Protein AF-A0A2A3E0E6-F1 (afdb_monomer_lite)

Secondary structure (DSSP, 8-state):
-HHHHHHHHHHHHHHHHHHHHHHHHHHIIIIISEEEEEETTEEEEEEPPSS--S-----SHHHHHHHHHHHHHHHHHHHHHHHHHHHHHHHHHHHHHHHHHHHHHHHHHHHHS-TTS-HHHHHHHHHHHHHHHHHHH-

pLDDT: mean 79.2, std 11.37, range [50.75, 94.81]

Organism: Apis cerana cerana (NCBI:txid94128)

Structure (mmCIF, N/CA/C/O backbone):
data_AF-A0A2A3E0E6-F1
#
_entry.id   AF-A0A2A3E0E6-F1
#
loop_
_atom_site.group_PDB
_atom_site.id
_atom_site.type_symbol
_atom_site.label_atom_id
_atom_site.label_alt_id
_atom_site.label_comp_id
_atom_site.label_asym_id
_atom_site.label_entity_id
_atom_site.label_seq_id
_atom_site.pdbx_PDB_ins_code
_atom_site.Cartn_x
_atom_site.Cartn_y
_atom_site.Cartn_z
_atom_site.occupancy
_atom_site.B_iso_or_equiv
_atom_site.auth_seq_id
_atom_site.auth_comp_id
_atom_site.auth_asym_id
_atom_site.auth_atom_id
_atom_site.pdbx_PDB_model_num
ATOM 1 N N . MET A 1 1 ? -8.056 -0.257 21.555 1.00 75.75 1 MET A N 1
ATOM 2 C CA . MET A 1 1 ? -7.412 0.673 20.590 1.00 75.75 1 MET A CA 1
ATOM 3 C C . MET A 1 1 ? -6.027 0.228 20.114 1.00 75.75 1 MET A C 1
ATOM 5 O O . MET A 1 1 ? -5.867 0.063 18.912 1.00 75.75 1 MET A O 1
ATOM 9 N N . PHE A 1 2 ? -5.044 -0.017 20.996 1.00 81.50 2 PHE A N 1
ATOM 10 C CA . PHE A 1 2 ? -3.659 -0.342 20.587 1.00 81.50 2 PHE A CA 1
ATOM 11 C C . PHE A 1 2 ? -3.542 -1.560 19.647 1.00 81.50 2 PHE A C 1
ATOM 13 O O . PHE A 1 2 ? -2.832 -1.504 18.645 1.00 81.50 2 PHE A O 1
ATOM 20 N N . LYS A 1 3 ? -4.304 -2.633 19.912 1.00 87.56 3 LYS A N 1
ATOM 21 C CA . LYS A 1 3 ? -4.355 -3.836 19.060 1.00 87.56 3 LYS A CA 1
ATOM 22 C C . LYS A 1 3 ? -4.792 -3.521 17.621 1.00 87.56 3 LYS A C 1
ATOM 24 O O . LYS A 1 3 ? -4.102 -3.910 16.685 1.00 87.56 3 LYS A O 1
ATOM 29 N N . ASN A 1 4 ? -5.876 -2.765 17.443 1.00 85.56 4 ASN A N 1
ATOM 30 C CA . ASN A 1 4 ? -6.395 -2.418 16.114 1.00 85.56 4 ASN A CA 1
ATOM 31 C C . ASN A 1 4 ? -5.461 -1.446 15.380 1.00 85.56 4 ASN A C 1
ATOM 33 O O . ASN A 1 4 ? -5.235 -1.601 14.186 1.00 85.56 4 ASN A O 1
ATOM 37 N N . ALA A 1 5 ? -4.827 -0.514 16.099 1.00 83.12 5 ALA A N 1
ATOM 38 C CA . ALA A 1 5 ? -3.810 0.368 15.524 1.00 83.12 5 ALA A CA 1
ATOM 39 C C . ALA A 1 5 ? -2.546 -0.390 15.067 1.00 83.12 5 ALA A C 1
ATOM 41 O O . ALA A 1 5 ? -1.922 -0.012 14.076 1.00 83.12 5 ALA A O 1
ATOM 42 N N . LYS A 1 6 ? -2.154 -1.460 15.775 1.00 90.38 6 LYS A N 1
ATOM 43 C CA . LYS A 1 6 ? -1.049 -2.342 15.365 1.00 90.38 6 LYS A CA 1
ATOM 44 C C . LYS A 1 6 ? -1.414 -3.135 14.108 1.00 90.38 6 LYS A C 1
ATOM 46 O O . LYS A 1 6 ? -0.613 -3.186 13.182 1.00 90.38 6 LYS A O 1
ATOM 51 N N . ILE A 1 7 ? -2.622 -3.698 14.060 1.00 91.19 7 ILE A N 1
ATOM 52 C CA . ILE A 1 7 ? -3.129 -4.439 12.895 1.00 91.19 7 ILE A CA 1
ATOM 53 C C . ILE A 1 7 ? -3.185 -3.530 11.661 1.00 91.19 7 ILE A C 1
ATOM 55 O O . ILE A 1 7 ? -2.634 -3.888 10.625 1.00 91.19 7 ILE A O 1
ATOM 59 N N . GLY A 1 8 ? -3.752 -2.325 11.788 1.00 87.44 8 GLY A N 1
ATOM 60 C CA . GLY A 1 8 ? -3.824 -1.368 10.681 1.00 87.44 8 GLY A CA 1
ATOM 61 C C . GLY A 1 8 ? -2.452 -0.973 10.130 1.00 87.44 8 GLY A C 1
ATOM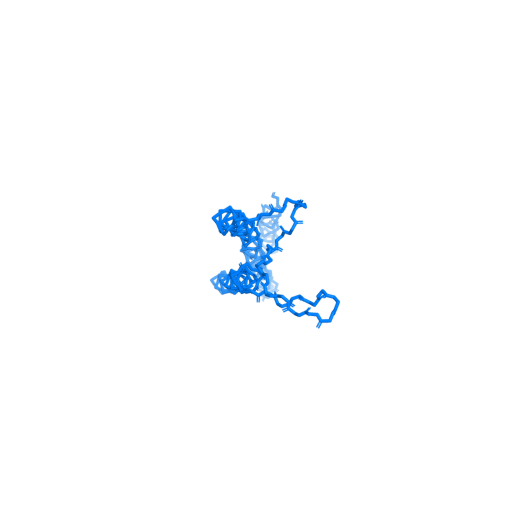 62 O O . GLY A 1 8 ? -2.273 -0.917 8.917 1.00 87.44 8 GLY A O 1
ATOM 63 N N . ARG A 1 9 ? -1.450 -0.784 11.003 1.00 90.06 9 ARG A N 1
ATOM 64 C CA . ARG A 1 9 ? -0.062 -0.522 10.582 1.00 90.06 9 ARG A CA 1
ATOM 65 C C . ARG A 1 9 ? 0.560 -1.690 9.820 1.00 90.06 9 ARG A C 1
ATOM 67 O O . ARG A 1 9 ? 1.216 -1.455 8.811 1.00 90.06 9 ARG A O 1
ATOM 74 N N . ILE A 1 10 ? 0.348 -2.925 10.278 1.00 93.56 10 ILE A N 1
ATOM 75 C CA . ILE A 1 10 ? 0.867 -4.123 9.600 1.00 93.56 10 ILE A CA 1
ATOM 76 C C . ILE A 1 10 ? 0.235 -4.254 8.211 1.00 93.56 10 ILE A C 1
ATOM 78 O O . ILE A 1 10 ? 0.960 -4.374 7.230 1.00 93.56 10 ILE A O 1
ATOM 82 N N . ILE A 1 11 ? -1.095 -4.151 8.115 1.00 92.19 11 ILE A N 1
ATOM 83 C CA . ILE A 1 11 ? -1.820 -4.249 6.839 1.00 92.19 11 ILE A CA 1
ATOM 84 C C . ILE A 1 11 ? -1.354 -3.160 5.867 1.00 92.19 11 ILE A C 1
ATOM 86 O O . ILE A 1 11 ? -1.011 -3.462 4.728 1.00 92.19 11 ILE A O 1
ATOM 90 N N . SER A 1 12 ? -1.267 -1.909 6.328 1.00 91.12 12 SER A N 1
ATOM 91 C CA . SER A 1 12 ? -0.755 -0.796 5.523 1.00 91.12 12 SER A CA 1
ATOM 92 C C . SER A 1 12 ? 0.671 -1.051 5.023 1.00 91.12 12 SER A C 1
ATOM 94 O O . SER A 1 12 ? 0.977 -0.758 3.871 1.00 91.12 12 SER A O 1
ATOM 96 N N . GLY A 1 13 ? 1.544 -1.601 5.872 1.00 91.94 13 GLY A N 1
ATOM 97 C CA . GLY A 1 13 ? 2.908 -1.964 5.488 1.00 91.94 13 GLY A CA 1
ATOM 98 C C . GLY A 1 13 ? 2.946 -3.051 4.411 1.00 91.94 13 GLY A C 1
ATOM 99 O O . GLY A 1 13 ? 3.706 -2.928 3.455 1.00 91.94 13 GLY A O 1
ATOM 100 N N . CYS A 1 14 ? 2.097 -4.077 4.528 1.00 92.69 14 CYS A N 1
ATOM 101 C CA . CYS A 1 14 ? 1.977 -5.145 3.534 1.00 92.69 14 CYS A CA 1
ATOM 102 C C . CYS A 1 14 ? 1.444 -4.642 2.184 1.00 92.69 14 CYS A C 1
ATOM 104 O O . CYS A 1 14 ? 1.957 -5.045 1.144 1.00 92.69 14 CYS A O 1
ATOM 106 N N . ILE A 1 15 ? 0.442 -3.754 2.185 1.00 90.19 15 ILE A N 1
ATOM 107 C CA . ILE A 1 15 ? -0.088 -3.141 0.955 1.00 90.19 15 ILE A CA 1
ATOM 108 C C . ILE A 1 15 ? 1.011 -2.325 0.274 1.00 90.19 15 ILE A C 1
ATOM 110 O O . ILE A 1 15 ? 1.272 -2.510 -0.914 1.00 90.19 15 ILE A O 1
ATOM 114 N N . ALA A 1 16 ? 1.697 -1.470 1.036 1.00 91.94 16 ALA A N 1
ATOM 115 C CA . ALA A 1 16 ? 2.768 -0.635 0.511 1.00 91.94 16 ALA A CA 1
ATOM 116 C C . ALA A 1 16 ? 3.904 -1.470 -0.098 1.00 91.94 16 ALA A C 1
ATOM 118 O O . ALA A 1 16 ? 4.324 -1.203 -1.223 1.00 91.94 16 ALA A O 1
ATOM 119 N N . SER A 1 17 ? 4.376 -2.507 0.604 1.00 92.56 17 SER A N 1
ATOM 120 C CA . SER A 1 17 ? 5.469 -3.349 0.110 1.00 92.56 17 SER A CA 1
ATOM 121 C C . SER A 1 17 ? 5.072 -4.134 -1.139 1.00 92.56 17 SER A C 1
ATOM 123 O O . SER A 1 17 ? 5.809 -4.119 -2.123 1.00 92.56 17 SER A O 1
ATOM 125 N N . PHE A 1 18 ? 3.897 -4.766 -1.143 1.00 91.69 18 PHE A N 1
ATOM 126 C CA . PHE A 1 18 ? 3.432 -5.560 -2.277 1.00 91.69 18 PHE A CA 1
ATOM 127 C C . PHE A 1 18 ? 3.218 -4.705 -3.531 1.00 91.69 18 PHE A C 1
ATOM 129 O O . PHE A 1 18 ? 3.672 -5.072 -4.617 1.00 91.69 18 PHE A O 1
ATOM 136 N N . MET A 1 19 ? 2.573 -3.544 -3.389 1.00 90.56 19 MET A N 1
ATOM 137 C CA . MET A 1 19 ? 2.320 -2.640 -4.514 1.00 90.56 19 MET A CA 1
ATOM 138 C C . MET A 1 19 ? 3.612 -2.022 -5.055 1.00 90.56 19 MET A C 1
ATOM 140 O O . MET A 1 19 ? 3.795 -1.961 -6.273 1.00 90.56 19 MET A O 1
ATOM 144 N N . GLN A 1 20 ? 4.537 -1.625 -4.175 1.00 86.62 20 GLN A N 1
ATOM 145 C CA . GLN A 1 20 ? 5.824 -1.076 -4.596 1.00 86.62 20 GLN A CA 1
ATOM 146 C C . GLN A 1 20 ? 6.662 -2.127 -5.331 1.00 86.62 20 GLN A C 1
ATOM 148 O O . GLN A 1 20 ? 7.152 -1.857 -6.425 1.00 86.62 20 GLN A O 1
ATOM 153 N N . VAL A 1 21 ? 6.780 -3.342 -4.783 1.00 91.25 21 VAL A N 1
ATOM 154 C CA . VAL A 1 21 ? 7.507 -4.449 -5.428 1.00 91.25 21 VAL A CA 1
ATOM 155 C C . VAL A 1 21 ? 6.893 -4.783 -6.785 1.00 91.25 21 VAL A C 1
ATOM 157 O O . VAL A 1 21 ? 7.621 -4.891 -7.766 1.00 91.25 21 VAL A O 1
ATOM 160 N N . SER A 1 22 ? 5.564 -4.867 -6.873 1.00 88.62 22 SER A N 1
ATOM 161 C CA . SER A 1 22 ? 4.872 -5.146 -8.137 1.00 88.62 22 SER A CA 1
ATOM 162 C C . SER A 1 22 ? 5.166 -4.083 -9.200 1.00 88.62 22 SER A C 1
ATOM 164 O O . SER A 1 22 ? 5.449 -4.421 -10.348 1.00 88.62 22 SER A O 1
ATOM 166 N N . THR A 1 23 ? 5.172 -2.804 -8.813 1.00 86.81 23 THR A N 1
ATOM 167 C CA . THR A 1 23 ? 5.486 -1.679 -9.710 1.00 86.81 23 THR A CA 1
ATOM 168 C C . THR A 1 23 ? 6.926 -1.748 -10.215 1.00 86.81 23 THR A C 1
ATOM 170 O O . THR A 1 23 ? 7.173 -1.591 -11.410 1.00 86.81 23 THR A O 1
ATOM 173 N N . LEU A 1 24 ? 7.877 -2.028 -9.317 1.00 87.06 24 LEU A N 1
ATOM 174 C CA . LEU A 1 24 ? 9.290 -2.180 -9.665 1.00 87.06 24 LEU A CA 1
ATOM 175 C C . LEU A 1 24 ? 9.508 -3.367 -10.608 1.00 87.06 24 LEU A C 1
ATOM 177 O O . LEU A 1 24 ? 10.151 -3.214 -11.644 1.00 87.06 24 LEU A O 1
ATOM 181 N N . CYS A 1 25 ? 8.941 -4.533 -10.287 1.00 88.56 25 CYS A N 1
ATOM 182 C CA . CYS A 1 25 ? 9.030 -5.723 -11.128 1.00 88.56 25 CYS A CA 1
ATOM 183 C C . CYS A 1 25 ? 8.436 -5.477 -12.519 1.00 88.56 25 CYS A C 1
ATOM 185 O O . CYS A 1 25 ? 9.069 -5.825 -13.512 1.00 88.56 25 CYS A O 1
ATOM 187 N N . PHE A 1 26 ? 7.263 -4.843 -12.601 1.00 84.31 26 PHE A N 1
ATOM 188 C CA . PHE A 1 26 ? 6.637 -4.501 -13.877 1.00 84.31 26 PHE A CA 1
ATOM 189 C C . PHE A 1 26 ? 7.522 -3.561 -14.707 1.00 84.31 26 PHE A C 1
ATOM 191 O O . PHE A 1 26 ? 7.782 -3.836 -15.877 1.00 84.31 26 PHE A O 1
ATOM 198 N N . GLY A 1 27 ? 8.054 -2.499 -14.092 1.00 81.69 27 GLY A N 1
ATOM 199 C CA . GLY A 1 27 ? 8.959 -1.562 -14.761 1.00 81.69 27 GLY A CA 1
ATOM 200 C C . GLY A 1 27 ? 10.241 -2.221 -15.279 1.00 81.69 27 GLY A C 1
ATOM 201 O O . GLY A 1 27 ? 10.664 -1.942 -16.398 1.00 81.69 27 GLY A O 1
ATOM 202 N N . ILE A 1 28 ? 10.833 -3.141 -14.509 1.00 83.25 28 ILE A N 1
ATOM 203 C CA . ILE A 1 28 ? 12.032 -3.884 -14.927 1.00 83.25 28 ILE A CA 1
ATOM 204 C C . ILE A 1 28 ? 11.713 -4.813 -16.100 1.00 83.25 28 ILE A C 1
ATOM 206 O O . ILE A 1 28 ? 12.399 -4.767 -17.119 1.00 83.25 28 ILE A O 1
ATOM 210 N N . VAL A 1 29 ? 10.674 -5.644 -15.972 1.00 81.94 29 VAL A N 1
ATOM 211 C CA . VAL A 1 29 ? 10.342 -6.670 -16.971 1.00 81.94 29 VAL A CA 1
ATOM 212 C C . VAL A 1 29 ? 9.957 -6.053 -18.307 1.00 81.94 29 VAL A C 1
ATOM 214 O O . VAL A 1 29 ? 10.400 -6.541 -19.340 1.00 81.94 29 VAL A O 1
ATOM 217 N N . PHE A 1 30 ? 9.149 -4.996 -18.293 1.00 74.44 30 PHE A N 1
ATOM 218 C CA . PHE A 1 30 ? 8.640 -4.416 -19.531 1.00 74.44 30 PHE A CA 1
ATOM 219 C C . PHE A 1 30 ? 9.477 -3.267 -20.073 1.00 74.44 30 PHE A C 1
ATOM 221 O O . PHE A 1 30 ? 9.326 -2.957 -21.244 1.00 74.44 30 PHE A O 1
ATOM 228 N N . GLY A 1 31 ? 10.304 -2.623 -19.249 1.00 72.38 31 GLY A N 1
ATOM 229 C CA . GLY A 1 31 ? 11.056 -1.437 -19.652 1.00 72.38 31 GLY A CA 1
ATOM 230 C C . GLY A 1 31 ? 12.559 -1.640 -19.771 1.00 72.38 31 GLY A C 1
ATOM 231 O O . GLY A 1 31 ? 13.190 -1.045 -20.635 1.00 72.38 31 GLY A O 1
ATOM 232 N N . VAL A 1 32 ? 13.151 -2.471 -18.911 1.00 73.19 32 VAL A N 1
ATOM 233 C CA . VAL A 1 32 ? 14.610 -2.677 -18.882 1.00 73.19 32 VAL A CA 1
ATOM 234 C C . VAL A 1 32 ? 15.004 -3.933 -19.653 1.00 73.19 32 VAL A C 1
ATOM 236 O O . VAL A 1 32 ? 16.022 -3.944 -20.345 1.00 73.19 32 VAL A O 1
ATOM 239 N N . LEU A 1 33 ? 14.221 -5.008 -19.540 1.00 75.81 33 LEU A N 1
ATOM 240 C CA . LEU A 1 33 ? 14.507 -6.245 -20.257 1.00 75.81 33 LEU A CA 1
ATOM 241 C C . LEU A 1 33 ? 14.113 -6.120 -21.731 1.00 75.81 33 LEU A C 1
ATOM 243 O O . LEU A 1 33 ? 12.994 -5.738 -22.071 1.00 75.81 33 LEU A O 1
ATOM 247 N N . LYS A 1 34 ? 15.035 -6.504 -22.618 1.00 68.50 34 LYS A N 1
ATOM 248 C CA . LYS A 1 34 ? 14.744 -6.635 -24.046 1.00 68.50 34 LYS A CA 1
ATOM 249 C C . LYS A 1 34 ? 13.740 -7.758 -24.267 1.00 68.50 34 LYS A C 1
ATOM 251 O O . LYS A 1 34 ? 13.931 -8.877 -23.784 1.00 68.50 34 LYS A O 1
ATOM 256 N N . GLN A 1 35 ? 12.706 -7.481 -25.049 1.00 69.62 35 GLN A N 1
ATOM 257 C CA . GLN A 1 35 ? 11.714 -8.473 -25.425 1.00 69.62 35 GLN A CA 1
ATOM 258 C C . GLN A 1 35 ? 12.038 -9.027 -26.812 1.00 69.62 35 GLN A C 1
ATOM 260 O O . GLN A 1 35 ? 12.293 -8.285 -27.763 1.00 69.62 35 GLN A O 1
ATOM 265 N N . LYS A 1 36 ? 12.031 -10.358 -26.931 1.00 68.75 36 LYS A N 1
ATOM 266 C CA . LYS A 1 36 ? 12.165 -11.044 -28.219 1.00 68.75 36 LYS A CA 1
ATOM 267 C C . LYS A 1 36 ? 10.826 -11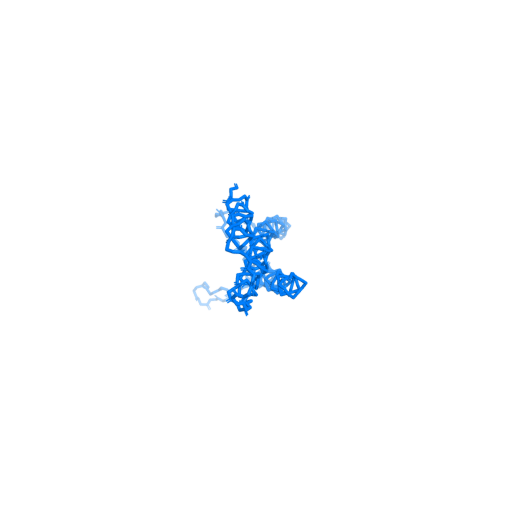.009 -28.932 1.00 68.75 36 LYS A C 1
ATOM 269 O O . LYS A 1 36 ? 9.874 -11.642 -28.477 1.00 68.75 36 LYS A O 1
ATOM 274 N N . ILE A 1 37 ? 10.764 -10.306 -30.054 1.00 72.12 37 ILE A N 1
ATOM 275 C CA . ILE A 1 37 ? 9.587 -10.284 -30.917 1.00 72.12 37 ILE A CA 1
ATOM 276 C C . ILE A 1 37 ? 9.924 -11.048 -32.195 1.00 72.12 37 ILE A C 1
ATOM 278 O O . ILE A 1 37 ? 10.987 -10.865 -32.788 1.00 72.12 37 ILE A O 1
ATOM 282 N N . LYS A 1 38 ? 9.029 -11.954 -32.598 1.00 72.38 38 LYS A N 1
ATOM 283 C CA . LYS A 1 38 ? 9.126 -12.649 -33.884 1.00 72.38 38 LYS A CA 1
ATOM 284 C C . LYS A 1 38 ? 8.454 -11.803 -34.955 1.00 72.38 38 LYS A C 1
ATOM 286 O O . LYS A 1 38 ? 7.253 -11.559 -34.872 1.00 72.38 38 LYS A O 1
ATOM 291 N N . ILE A 1 39 ? 9.220 -11.387 -35.957 1.00 72.44 39 ILE A N 1
ATOM 292 C CA . ILE A 1 39 ? 8.713 -10.718 -37.155 1.00 72.44 39 ILE A CA 1
ATOM 293 C C . ILE A 1 39 ? 8.979 -11.676 -38.319 1.00 72.44 39 ILE A C 1
ATOM 295 O O . ILE A 1 39 ? 10.110 -11.842 -38.767 1.00 72.44 39 ILE A O 1
ATOM 299 N N . GLY A 1 40 ? 7.937 -12.380 -38.769 1.00 78.25 40 GLY A N 1
ATOM 300 C CA . GLY A 1 40 ? 8.083 -13.433 -39.778 1.00 78.25 40 GLY A CA 1
ATOM 301 C C . GLY A 1 40 ? 8.905 -14.623 -39.263 1.00 78.25 40 GLY A C 1
ATOM 302 O O . GLY A 1 40 ? 8.552 -15.219 -38.245 1.00 78.25 40 GLY A O 1
ATOM 303 N N . ASN A 1 41 ? 9.986 -14.975 -39.972 1.00 75.00 41 ASN A N 1
ATOM 304 C CA . ASN A 1 41 ? 10.870 -16.099 -39.625 1.00 75.00 41 ASN A CA 1
ATOM 305 C C . ASN A 1 41 ? 12.103 -15.683 -38.797 1.00 75.00 41 ASN A C 1
ATOM 307 O O . ASN A 1 41 ? 12.897 -16.540 -38.412 1.00 75.00 41 ASN A O 1
ATOM 311 N N . GLU A 1 42 ? 12.259 -14.389 -38.505 1.00 65.31 42 GLU A N 1
ATOM 312 C CA . GLU A 1 42 ? 13.382 -13.854 -37.734 1.00 65.31 42 GLU A CA 1
ATOM 313 C C . GLU A 1 42 ? 12.934 -13.377 -36.346 1.00 65.31 42 GLU A C 1
ATOM 315 O O . GLU A 1 42 ? 11.821 -12.879 -36.145 1.00 65.31 42 GLU A O 1
ATOM 320 N N . SER A 1 43 ? 13.809 -13.559 -35.356 1.00 72.12 43 SER A N 1
ATOM 321 C CA . SER A 1 43 ? 13.615 -13.050 -33.998 1.00 72.12 43 SER A CA 1
ATOM 322 C C . SER A 1 43 ? 14.491 -11.824 -33.774 1.00 72.12 43 SER A C 1
ATOM 324 O O . SER A 1 43 ? 15.714 -11.938 -33.844 1.00 72.12 43 SER A O 1
ATOM 326 N N . MET A 1 44 ? 13.877 -10.690 -33.441 1.00 68.88 44 MET A N 1
ATOM 327 C CA . MET A 1 44 ? 14.572 -9.448 -33.105 1.00 68.88 44 MET A CA 1
ATOM 328 C C . MET A 1 44 ? 14.384 -9.134 -31.617 1.00 68.88 44 MET A C 1
ATOM 330 O O . MET A 1 44 ? 13.288 -9.279 -31.071 1.00 68.88 44 MET A O 1
ATOM 334 N N . GLU A 1 45 ? 15.457 -8.720 -30.945 1.00 67.81 45 GLU A N 1
ATOM 335 C CA . GLU A 1 45 ? 15.393 -8.202 -29.576 1.00 67.81 45 GLU A CA 1
ATOM 336 C C . GLU A 1 45 ? 15.163 -6.693 -29.614 1.00 67.81 45 GLU A C 1
ATOM 338 O O . GLU A 1 45 ? 16.032 -5.949 -30.073 1.00 67.81 45 GLU A O 1
ATOM 343 N N . ILE A 1 46 ? 14.015 -6.238 -29.112 1.00 67.81 46 ILE A N 1
ATOM 344 C CA . ILE A 1 46 ? 13.699 -4.811 -29.017 1.00 67.81 46 ILE A CA 1
ATOM 345 C C . ILE A 1 46 ? 13.466 -4.399 -27.566 1.00 67.81 46 ILE A C 1
ATOM 347 O O . ILE A 1 46 ? 13.031 -5.203 -26.739 1.00 67.81 46 ILE A O 1
ATOM 351 N N . HIS A 1 47 ? 13.740 -3.134 -27.254 1.00 66.00 47 HIS A N 1
ATOM 352 C CA . HIS A 1 47 ? 13.245 -2.549 -26.015 1.00 66.00 47 HIS A CA 1
ATOM 353 C C . HIS A 1 47 ? 11.781 -2.162 -26.209 1.00 66.00 47 HIS A C 1
ATOM 355 O O . HIS A 1 47 ? 11.439 -1.440 -27.146 1.00 66.00 47 HIS A O 1
ATOM 361 N N . VAL A 1 48 ? 10.918 -2.662 -25.331 1.00 66.00 48 VAL A N 1
ATOM 362 C CA . VAL A 1 48 ? 9.496 -2.318 -25.312 1.00 66.00 48 VAL A CA 1
ATOM 363 C C . VAL A 1 48 ? 9.287 -1.275 -24.217 1.00 66.00 48 VAL A C 1
ATOM 365 O O . VAL A 1 48 ? 10.033 -1.221 -23.248 1.00 66.00 48 VAL A O 1
ATOM 368 N N . LEU A 1 49 ? 8.327 -0.373 -24.404 1.00 68.31 49 LEU A N 1
ATOM 369 C CA . LEU A 1 49 ? 7.920 0.559 -23.354 1.00 68.31 49 LEU A CA 1
ATOM 370 C C . LEU A 1 49 ? 6.819 -0.098 -22.508 1.00 68.31 49 LEU A C 1
ATOM 372 O O . LEU A 1 49 ? 5.880 -0.643 -23.094 1.00 68.31 49 LEU A O 1
ATOM 376 N N . PRO A 1 50 ? 6.866 -0.001 -21.164 1.00 68.56 50 PRO A N 1
ATOM 377 C CA . PRO A 1 50 ? 5.834 -0.550 -20.282 1.00 68.56 50 PRO A CA 1
ATOM 378 C C . PRO A 1 50 ? 4.420 -0.077 -20.621 1.00 68.56 50 PRO A C 1
ATOM 380 O O . PRO A 1 50 ? 3.465 -0.843 -20.509 1.00 68.56 50 PRO A O 1
ATOM 383 N N . PHE A 1 51 ? 4.292 1.172 -21.074 1.00 70.56 51 PHE A N 1
ATOM 384 C CA . PHE A 1 51 ? 3.042 1.733 -21.570 1.00 70.56 51 PHE A CA 1
ATOM 385 C C . PHE A 1 51 ? 3.261 2.304 -22.976 1.00 70.56 51 PHE A C 1
ATOM 387 O O . PHE A 1 51 ? 3.773 3.418 -23.111 1.00 70.56 51 PHE A O 1
ATOM 394 N N . PRO A 1 52 ? 2.899 1.583 -24.049 1.00 64.88 52 PRO A N 1
ATOM 395 C CA . PRO A 1 52 ? 3.026 2.095 -25.409 1.00 64.88 52 PRO A CA 1
ATOM 396 C C . PRO A 1 52 ? 1.920 3.131 -25.663 1.00 64.88 52 PRO A C 1
ATOM 398 O O . PRO A 1 52 ? 0.853 2.814 -26.178 1.00 64.88 52 PRO A O 1
ATOM 401 N N . THR A 1 53 ? 2.137 4.377 -25.241 1.00 57.94 53 THR A N 1
ATOM 402 C CA . THR A 1 53 ? 1.140 5.454 -25.353 1.00 57.94 53 THR A CA 1
ATOM 403 C C . THR A 1 53 ? 1.063 6.054 -26.752 1.00 57.94 53 THR A C 1
ATOM 405 O O . THR A 1 53 ? 0.017 6.575 -27.127 1.00 57.94 53 THR A O 1
ATOM 408 N N . TYR A 1 54 ? 2.126 5.941 -27.553 1.00 54.44 54 TYR A N 1
ATOM 409 C CA . TYR A 1 54 ? 2.157 6.472 -28.910 1.00 54.44 54 TYR A CA 1
ATOM 410 C C . TYR A 1 54 ? 2.967 5.567 -29.843 1.00 54.44 54 TYR A C 1
ATOM 412 O O . TYR A 1 54 ? 3.998 5.028 -29.449 1.00 54.44 54 TYR A O 1
ATOM 420 N N . LYS A 1 55 ? 2.535 5.453 -31.108 1.00 53.59 55 LYS A N 1
ATOM 421 C CA . LYS A 1 55 ? 3.318 4.881 -32.223 1.00 53.59 55 LYS A CA 1
ATOM 422 C C . LYS A 1 55 ? 4.479 5.811 -32.613 1.00 53.59 55 LYS A C 1
ATOM 424 O O . LYS A 1 55 ? 4.683 6.077 -33.792 1.00 53.59 55 LYS A O 1
ATOM 429 N N . ILE A 1 56 ? 5.167 6.393 -31.637 1.00 52.25 56 ILE A N 1
ATOM 430 C CA . ILE A 1 56 ? 6.382 7.156 -31.893 1.00 52.25 56 ILE A CA 1
ATOM 431 C C . ILE A 1 56 ? 7.471 6.097 -32.048 1.00 52.25 56 ILE A C 1
ATOM 433 O O . ILE A 1 56 ? 7.709 5.354 -31.091 1.00 52.25 56 ILE A O 1
ATOM 437 N N . PRO A 1 57 ? 8.076 5.955 -33.237 1.00 53.25 57 PRO A N 1
ATOM 438 C CA . PRO A 1 57 ? 9.251 5.122 -33.382 1.00 53.25 57 PRO A CA 1
ATOM 439 C C . PRO A 1 57 ? 10.353 5.820 -32.593 1.00 53.25 57 PRO A C 1
ATOM 441 O O . PRO A 1 57 ? 10.905 6.835 -33.008 1.00 53.25 57 PRO A O 1
ATOM 444 N N . VAL A 1 58 ? 10.582 5.348 -31.370 1.00 55.47 58 VAL A N 1
ATOM 445 C CA . VAL A 1 58 ? 11.698 5.814 -30.558 1.00 55.47 58 VAL A CA 1
ATOM 446 C C . VAL A 1 58 ? 12.936 5.122 -31.114 1.00 55.47 58 VAL A C 1
ATOM 448 O O . VAL A 1 58 ? 13.381 4.099 -30.602 1.00 55.47 58 VAL A O 1
ATOM 451 N N . ASP A 1 59 ? 13.421 5.641 -32.240 1.00 54.50 59 ASP A N 1
ATOM 452 C CA . ASP A 1 59 ? 14.474 5.030 -33.056 1.00 54.50 59 ASP A CA 1
ATOM 453 C C . ASP A 1 59 ? 15.872 5.164 -32.416 1.00 54.50 59 ASP A C 1
ATOM 455 O O . ASP A 1 59 ? 16.854 4.636 -32.940 1.00 54.50 59 ASP A O 1
ATOM 459 N N . THR A 1 60 ? 15.992 5.823 -31.250 1.00 59.19 60 THR A N 1
ATOM 460 C CA . THR A 1 60 ? 17.265 6.010 -30.537 1.00 59.19 60 THR A CA 1
ATOM 461 C C . THR A 1 60 ? 17.238 5.532 -29.076 1.00 59.19 60 THR A C 1
ATOM 463 O O . THR A 1 60 ? 16.284 5.747 -28.328 1.00 59.19 60 THR A O 1
ATOM 466 N N . ASN A 1 61 ? 18.344 4.917 -28.626 1.00 65.06 61 ASN A N 1
ATOM 467 C CA . ASN A 1 61 ? 18.507 4.418 -27.247 1.00 65.06 61 ASN A CA 1
ATOM 468 C C . ASN A 1 61 ? 18.338 5.519 -26.174 1.00 65.06 61 ASN A C 1
ATOM 470 O O . ASN A 1 61 ? 17.917 5.231 -25.050 1.00 65.06 61 ASN A O 1
ATOM 474 N N . LEU A 1 62 ? 18.669 6.777 -26.502 1.00 70.94 62 LEU A N 1
ATOM 475 C CA . LEU A 1 62 ? 18.611 7.902 -25.564 1.00 70.94 62 LEU A CA 1
ATOM 476 C C . LEU A 1 62 ? 17.169 8.356 -25.305 1.00 70.94 62 LEU A C 1
ATOM 478 O O . LEU A 1 62 ? 16.763 8.467 -24.150 1.00 70.94 62 LEU A O 1
ATOM 482 N N . GLU A 1 63 ? 16.384 8.568 -26.362 1.00 75.44 63 GLU A N 1
ATOM 483 C CA . GLU A 1 63 ? 14.975 8.961 -26.246 1.00 75.44 63 GLU A CA 1
ATOM 484 C C . GLU A 1 63 ? 14.156 7.876 -25.539 1.00 75.44 63 GLU A C 1
ATOM 486 O O . GLU A 1 63 ? 13.330 8.183 -24.679 1.00 75.44 63 GLU A O 1
ATOM 491 N N . HIS A 1 64 ? 14.457 6.601 -25.813 1.00 75.69 64 HIS A N 1
ATOM 492 C CA . HIS A 1 64 ? 13.813 5.470 -25.145 1.00 75.69 64 HIS A CA 1
ATOM 493 C C . HIS A 1 64 ? 14.058 5.503 -23.635 1.00 75.69 64 HIS A C 1
ATOM 495 O O . HIS A 1 64 ? 13.120 5.373 -22.849 1.00 75.69 64 HIS A O 1
ATOM 501 N N . SER A 1 65 ? 15.304 5.753 -23.227 1.00 78.25 65 SER A N 1
ATOM 502 C CA . SER A 1 65 ? 15.686 5.826 -21.814 1.00 78.25 65 SER A CA 1
ATOM 503 C C . SER A 1 65 ? 14.991 6.980 -21.080 1.00 78.25 65 SER A C 1
ATOM 505 O O . SER A 1 65 ? 14.559 6.813 -19.940 1.00 78.25 65 SER A O 1
ATOM 507 N N . ILE A 1 66 ? 14.834 8.139 -21.732 1.00 83.94 66 ILE A N 1
ATOM 508 C CA . ILE A 1 66 ? 14.148 9.306 -21.153 1.00 83.94 66 ILE A CA 1
ATOM 509 C C . ILE A 1 66 ? 12.654 9.020 -20.966 1.00 83.94 66 ILE A C 1
ATOM 511 O O . ILE A 1 66 ? 12.116 9.234 -19.876 1.00 83.94 66 ILE A O 1
ATOM 515 N N . VAL A 1 67 ? 11.983 8.509 -22.004 1.00 83.44 67 VAL A N 1
ATOM 516 C CA . VAL A 1 67 ? 10.548 8.187 -21.940 1.00 83.44 67 VAL A CA 1
ATOM 517 C C . VAL A 1 67 ? 10.295 7.093 -20.906 1.00 83.44 67 VAL A C 1
ATOM 519 O O . VAL A 1 67 ? 9.370 7.215 -20.102 1.00 83.44 67 VAL A O 1
ATOM 522 N N . LEU A 1 68 ? 11.142 6.063 -20.865 1.00 81.75 68 LEU A N 1
ATOM 523 C CA . LEU A 1 68 ? 11.067 5.007 -19.864 1.00 81.75 68 LEU A CA 1
ATOM 524 C C . LEU A 1 68 ? 11.214 5.563 -18.441 1.00 81.75 68 LEU A C 1
ATOM 526 O O . LEU A 1 68 ? 10.421 5.219 -17.564 1.00 81.75 68 LEU A O 1
ATOM 530 N N . GLY A 1 69 ? 12.179 6.458 -18.213 1.00 84.19 69 GLY A N 1
ATOM 531 C CA . GLY A 1 69 ? 12.357 7.129 -16.926 1.00 84.19 69 GLY A CA 1
ATOM 532 C C . GLY A 1 69 ? 11.117 7.920 -16.504 1.00 84.19 69 GLY A C 1
ATOM 533 O O . GLY A 1 69 ? 10.686 7.832 -15.353 1.00 84.19 69 GLY A O 1
ATOM 534 N N . PHE A 1 70 ? 10.485 8.631 -17.441 1.00 88.19 70 PHE A N 1
ATOM 535 C CA . PHE A 1 70 ? 9.254 9.375 -17.173 1.00 88.19 70 PHE A CA 1
ATOM 536 C C . PHE A 1 70 ? 8.061 8.453 -16.871 1.00 88.19 70 PHE A C 1
ATOM 538 O O . PHE A 1 70 ? 7.291 8.718 -15.944 1.00 88.19 70 PHE A O 1
ATOM 545 N N . GLN A 1 71 ? 7.918 7.342 -17.602 1.00 86.38 71 GLN A N 1
ATOM 546 C CA . GLN A 1 71 ? 6.888 6.332 -17.331 1.00 86.38 71 GLN A CA 1
ATOM 547 C C . GLN A 1 71 ? 7.082 5.681 -15.964 1.00 86.38 71 GLN A C 1
ATOM 549 O O . GLN A 1 71 ? 6.114 5.498 -15.228 1.00 86.38 71 GLN A O 1
ATOM 554 N N . PHE A 1 72 ? 8.326 5.385 -15.594 1.00 85.94 72 PHE A N 1
ATOM 555 C CA . PHE A 1 72 ? 8.652 4.825 -14.290 1.00 85.94 72 PHE A CA 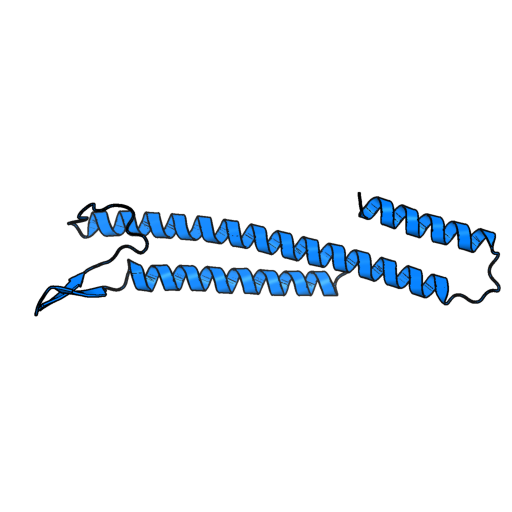1
ATOM 556 C C . PHE A 1 72 ? 8.351 5.811 -13.156 1.00 85.94 72 PHE A C 1
ATOM 558 O O . PHE A 1 72 ? 7.716 5.439 -12.170 1.00 85.94 72 PHE A O 1
ATOM 565 N N . LEU A 1 73 ? 8.730 7.083 -13.314 1.00 89.62 73 LEU A N 1
ATOM 566 C CA . LEU A 1 73 ? 8.406 8.137 -12.351 1.00 89.62 73 LEU A CA 1
ATOM 567 C C . LEU A 1 73 ? 6.889 8.297 -12.186 1.00 89.62 73 LEU A C 1
ATOM 569 O O . LEU A 1 73 ? 6.388 8.322 -11.063 1.00 89.62 73 LEU A O 1
ATOM 573 N N . THR A 1 74 ? 6.157 8.350 -13.299 1.00 89.38 74 THR A N 1
ATOM 574 C CA . THR A 1 74 ? 4.690 8.450 -13.300 1.00 89.38 74 THR A CA 1
ATOM 575 C C . THR A 1 74 ? 4.055 7.240 -12.618 1.00 89.38 74 THR A C 1
ATOM 577 O O . THR A 1 74 ? 3.166 7.402 -11.783 1.00 89.38 74 THR A O 1
ATOM 580 N N . GLY A 1 75 ? 4.548 6.036 -12.918 1.00 87.19 75 GLY A N 1
ATOM 581 C CA . GLY A 1 75 ? 4.112 4.797 -12.283 1.00 87.19 75 GLY A CA 1
ATOM 582 C C . GLY A 1 75 ? 4.326 4.818 -10.771 1.00 87.19 75 GLY A C 1
ATOM 583 O O . GLY A 1 75 ? 3.393 4.527 -10.031 1.00 87.19 75 GLY A O 1
ATOM 584 N N . CYS A 1 76 ? 5.504 5.245 -10.305 1.00 87.44 76 CYS A N 1
ATOM 585 C CA . CYS A 1 76 ? 5.809 5.398 -8.879 1.00 87.44 76 CYS A CA 1
ATOM 586 C C . CYS A 1 76 ? 4.893 6.413 -8.181 1.00 87.44 76 CYS A C 1
ATOM 588 O O . CYS A 1 76 ? 4.437 6.164 -7.068 1.00 87.44 76 CYS A O 1
ATOM 590 N N . ILE A 1 77 ? 4.605 7.552 -8.818 1.00 91.75 77 ILE A N 1
ATOM 591 C CA . ILE A 1 77 ? 3.696 8.558 -8.253 1.00 91.75 77 ILE A CA 1
ATOM 592 C C . ILE A 1 77 ? 2.278 7.988 -8.156 1.00 91.75 77 ILE A C 1
ATOM 594 O O . ILE A 1 77 ? 1.642 8.097 -7.109 1.00 91.75 77 ILE A O 1
ATOM 598 N N . MET A 1 78 ? 1.786 7.349 -9.220 1.00 91.62 78 MET A N 1
ATOM 599 C CA . MET A 1 78 ? 0.448 6.758 -9.247 1.00 91.62 78 MET A CA 1
ATOM 600 C C . MET A 1 78 ? 0.298 5.630 -8.221 1.00 91.62 78 MET A C 1
ATOM 602 O O . MET A 1 78 ? -0.728 5.523 -7.556 1.00 91.62 78 MET A O 1
ATOM 606 N N . THR A 1 79 ? 1.310 4.783 -8.049 1.00 90.94 79 THR A N 1
ATOM 607 C CA . THR A 1 79 ? 1.235 3.696 -7.068 1.00 90.94 79 THR A CA 1
ATOM 608 C C . THR A 1 79 ? 1.343 4.228 -5.645 1.00 90.94 79 THR A C 1
ATOM 610 O O . THR A 1 79 ? 0.606 3.765 -4.776 1.00 90.94 79 THR A O 1
ATOM 613 N N . ALA A 1 80 ? 2.151 5.265 -5.410 1.00 91.25 80 ALA A N 1
ATOM 614 C CA . ALA A 1 80 ? 2.219 5.946 -4.122 1.00 91.25 80 ALA A CA 1
ATOM 615 C C . ALA A 1 80 ? 0.880 6.586 -3.722 1.00 91.25 80 ALA A C 1
ATOM 617 O O . ALA A 1 80 ? 0.456 6.423 -2.578 1.00 91.25 80 ALA A O 1
ATOM 618 N N . THR A 1 81 ? 0.177 7.268 -4.635 1.00 94.62 81 THR A N 1
ATOM 619 C CA . THR A 1 81 ? -1.136 7.866 -4.321 1.00 94.62 81 THR A CA 1
ATOM 620 C C . THR A 1 81 ? -2.163 6.802 -3.947 1.00 94.62 81 THR A C 1
ATOM 622 O O . THR A 1 81 ? -2.902 6.969 -2.974 1.00 94.62 81 THR A O 1
ATOM 625 N N . VAL A 1 82 ? -2.164 5.674 -4.659 1.00 92.75 82 VAL A N 1
ATOM 626 C CA . VAL A 1 82 ? -3.037 4.535 -4.364 1.00 92.75 82 VAL A CA 1
ATOM 627 C C . VAL A 1 82 ? -2.696 3.908 -3.006 1.00 92.75 82 VAL A C 1
ATOM 629 O O . VAL A 1 82 ? -3.601 3.686 -2.200 1.00 92.75 82 VAL A O 1
ATOM 632 N N . ILE A 1 83 ? -1.410 3.687 -2.707 1.00 93.62 83 ILE A N 1
ATOM 633 C CA . ILE A 1 83 ? -0.956 3.186 -1.399 1.00 93.62 83 ILE A CA 1
ATOM 634 C C . ILE A 1 83 ? -1.436 4.118 -0.284 1.00 93.62 83 ILE A C 1
ATOM 636 O O . ILE A 1 83 ? -2.042 3.646 0.673 1.00 93.62 83 ILE A O 1
ATOM 640 N N . ILE A 1 84 ? -1.239 5.434 -0.421 1.00 93.06 84 ILE A N 1
ATOM 641 C CA . ILE A 1 84 ? -1.672 6.422 0.578 1.00 93.06 84 ILE A CA 1
ATOM 642 C C . ILE A 1 84 ? -3.182 6.325 0.825 1.00 93.06 84 ILE A C 1
ATOM 644 O O . ILE A 1 84 ? -3.607 6.287 1.982 1.00 93.06 84 ILE A O 1
ATOM 648 N N . ALA A 1 85 ? -3.992 6.239 -0.234 1.00 94.81 85 ALA A N 1
ATOM 649 C CA . ALA A 1 85 ? -5.443 6.137 -0.111 1.00 94.81 85 ALA A CA 1
ATOM 650 C C . ALA A 1 85 ? -5.876 4.859 0.635 1.00 94.81 85 ALA A C 1
ATOM 652 O O . ALA A 1 85 ? -6.650 4.933 1.594 1.00 94.81 85 ALA A O 1
ATOM 653 N N . PHE A 1 86 ? -5.343 3.693 0.255 1.00 92.75 86 PHE A N 1
ATOM 654 C CA . PHE A 1 86 ? -5.675 2.419 0.905 1.00 92.75 86 PHE A CA 1
ATOM 655 C C . PHE A 1 86 ? -5.156 2.329 2.343 1.00 92.75 86 PHE A C 1
ATOM 657 O O . PHE A 1 86 ? -5.849 1.814 3.227 1.00 92.75 86 PHE A O 1
ATOM 664 N N . SER A 1 87 ? -3.963 2.858 2.606 1.00 92.44 87 SER A N 1
ATOM 665 C CA . SER A 1 87 ? -3.401 2.979 3.949 1.00 92.44 87 SER A CA 1
ATOM 666 C C . SER A 1 87 ? -4.286 3.838 4.846 1.00 92.44 87 SER A C 1
ATOM 668 O O . SER A 1 87 ? -4.618 3.421 5.958 1.00 92.44 87 SER A O 1
ATOM 670 N N . LEU A 1 88 ? -4.725 5.003 4.360 1.00 92.31 88 LEU A N 1
ATOM 671 C CA . LEU A 1 88 ? -5.599 5.899 5.112 1.00 92.31 88 LEU A CA 1
ATOM 672 C C . LEU A 1 88 ? -6.953 5.241 5.411 1.00 92.31 88 LEU A C 1
ATOM 674 O O . LEU A 1 88 ? -7.391 5.232 6.562 1.00 92.31 88 LEU A O 1
ATOM 678 N N . ALA A 1 89 ? -7.569 4.610 4.407 1.00 93.44 89 ALA A N 1
ATOM 679 C CA . ALA A 1 89 ? -8.810 3.857 4.574 1.00 93.44 89 ALA A CA 1
ATOM 680 C C . ALA A 1 89 ? -8.668 2.734 5.617 1.00 93.44 89 ALA A C 1
ATOM 682 O O . ALA A 1 89 ? -9.522 2.578 6.490 1.00 93.44 89 ALA A O 1
ATOM 683 N N . THR A 1 90 ? -7.556 1.994 5.585 1.00 92.19 90 THR A N 1
ATOM 684 C CA . THR A 1 90 ? -7.258 0.929 6.555 1.00 92.19 90 THR A CA 1
ATOM 685 C C . THR A 1 90 ? -7.132 1.479 7.974 1.00 92.19 90 THR A C 1
ATOM 687 O O . THR A 1 90 ? -7.673 0.898 8.918 1.00 92.19 90 THR A O 1
ATOM 690 N N . VAL A 1 91 ? -6.434 2.605 8.147 1.00 89.81 91 VAL A N 1
ATOM 691 C CA . VAL A 1 91 ? -6.276 3.256 9.453 1.00 89.81 91 VAL A CA 1
ATOM 692 C C . VAL A 1 91 ? -7.624 3.732 9.985 1.00 89.81 91 VAL A C 1
ATOM 694 O O . VAL A 1 91 ? -7.933 3.455 11.144 1.00 89.81 91 VAL A O 1
ATOM 697 N N . PHE A 1 92 ? -8.452 4.375 9.157 1.00 90.31 92 PHE A N 1
ATOM 698 C CA . PHE A 1 92 ? -9.795 4.801 9.555 1.00 90.31 92 PHE A CA 1
ATOM 699 C C . PHE A 1 92 ? -10.690 3.622 9.929 1.00 90.31 92 PHE A C 1
ATOM 701 O O . PHE A 1 92 ? -11.308 3.651 10.993 1.00 90.31 92 PHE A O 1
ATOM 708 N N . ALA A 1 93 ? -10.693 2.550 9.135 1.00 92.19 93 ALA A N 1
ATOM 709 C CA . ALA A 1 93 ? -11.439 1.337 9.451 1.00 92.19 93 A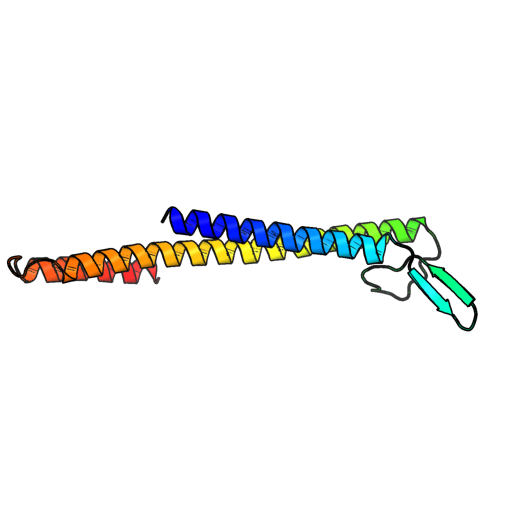LA A CA 1
ATOM 710 C C . ALA A 1 93 ? -10.980 0.718 10.783 1.00 92.19 93 ALA A C 1
ATOM 712 O O . ALA A 1 93 ? -11.800 0.395 11.643 1.00 92.19 93 ALA A O 1
ATOM 713 N N . CYS A 1 94 ? -9.667 0.613 11.007 1.00 90.12 94 CYS A N 1
ATOM 714 C CA . CYS A 1 94 ? -9.114 0.086 12.256 1.00 90.12 94 CYS A CA 1
ATOM 715 C C . CYS A 1 94 ? -9.418 0.990 13.460 1.00 90.12 94 CYS A C 1
ATOM 717 O O . CYS A 1 94 ? -9.661 0.488 14.562 1.00 90.12 94 CYS A O 1
ATOM 719 N N . HIS A 1 95 ? -9.405 2.312 13.266 1.00 88.31 95 HIS A N 1
ATOM 720 C CA . HIS A 1 95 ? -9.765 3.282 14.294 1.00 88.31 95 HIS A CA 1
ATOM 721 C C . HIS A 1 95 ? -11.243 3.150 14.672 1.00 88.31 95 HIS A C 1
ATOM 723 O O . HIS A 1 95 ? -11.544 2.936 15.846 1.00 88.31 95 HIS A O 1
ATOM 729 N N . ALA A 1 96 ? -12.148 3.174 13.689 1.00 89.31 96 ALA A N 1
ATOM 730 C CA . ALA A 1 96 ? -13.583 3.001 13.895 1.00 89.31 96 ALA A CA 1
ATOM 731 C C . ALA A 1 96 ? -13.904 1.656 14.568 1.00 89.31 96 ALA A C 1
ATOM 733 O O . ALA A 1 96 ? -14.610 1.619 15.574 1.00 89.31 96 ALA A O 1
ATOM 734 N N . ALA A 1 97 ? -13.295 0.557 14.108 1.00 89.25 97 ALA A N 1
ATOM 735 C CA . ALA A 1 97 ? -13.425 -0.751 14.750 1.00 89.25 97 ALA A CA 1
ATOM 736 C C . ALA A 1 97 ? -12.916 -0.740 16.205 1.00 89.25 97 ALA A C 1
ATOM 738 O O . ALA A 1 97 ? -13.476 -1.400 17.081 1.00 89.25 97 ALA A O 1
ATOM 739 N N . GLY A 1 98 ? -11.853 0.021 16.486 1.00 89.00 98 GLY A N 1
ATOM 740 C CA . GLY A 1 98 ? -11.344 0.261 17.838 1.00 89.00 98 GLY A CA 1
ATOM 741 C C . GLY A 1 98 ? -12.332 0.986 18.741 1.00 89.00 98 GLY A C 1
ATOM 742 O O . GLY A 1 98 ? -12.535 0.528 19.865 1.00 89.00 98 GLY A O 1
ATOM 743 N N . GLN A 1 99 ? -12.944 2.062 18.247 1.00 87.00 99 GLN A N 1
ATOM 744 C CA . GLN A 1 99 ? -13.960 2.824 18.977 1.00 87.00 99 GLN A CA 1
ATOM 745 C C . GLN A 1 99 ? -15.210 1.976 19.241 1.00 87.00 99 GLN A C 1
ATOM 747 O O . GLN A 1 99 ? -15.681 1.896 20.375 1.00 87.00 99 GLN A O 1
ATOM 752 N N . LEU A 1 100 ? -15.679 1.237 18.232 1.00 88.00 100 LEU A N 1
ATOM 753 C CA . LEU A 1 100 ? -16.828 0.342 18.365 1.00 88.00 100 LEU A CA 1
ATOM 754 C C . LEU A 1 100 ? -16.576 -0.770 19.393 1.00 88.00 100 LEU A C 1
ATOM 756 O O . LEU A 1 100 ? -17.452 -1.088 20.191 1.00 88.00 100 LEU A O 1
ATOM 760 N N . THR A 1 101 ? -15.364 -1.333 19.427 1.00 88.94 101 THR A N 1
ATOM 761 C CA . THR A 1 101 ? -14.998 -2.360 20.419 1.00 88.94 101 THR A CA 1
ATOM 762 C C . THR A 1 101 ? -15.104 -1.829 21.853 1.00 88.94 101 THR A C 1
ATOM 764 O O . THR A 1 101 ? -15.579 -2.544 22.736 1.00 88.94 101 THR A O 1
ATOM 767 N N . ILE A 1 102 ? -14.679 -0.583 22.096 1.00 87.06 102 ILE A N 1
ATOM 768 C CA . ILE A 1 102 ? -14.785 0.056 23.417 1.00 87.06 102 ILE A CA 1
ATOM 769 C C . ILE A 1 102 ? -16.253 0.243 23.789 1.00 87.06 102 ILE A C 1
ATOM 771 O O . ILE A 1 102 ? -16.672 -0.206 24.852 1.00 87.06 102 ILE A O 1
ATOM 775 N N . MET A 1 103 ? -17.047 0.813 22.885 1.00 84.81 103 MET A N 1
ATOM 776 C CA . MET A 1 103 ? -18.474 1.025 23.113 1.00 84.81 103 MET A CA 1
ATOM 777 C C . MET A 1 103 ? -19.214 -0.285 23.423 1.00 84.81 103 MET A C 1
ATOM 779 O O . MET A 1 103 ? -19.969 -0.354 24.388 1.00 84.81 103 MET A O 1
ATOM 783 N N . VAL A 1 104 ? -18.969 -1.350 22.651 1.00 84.00 104 VAL A N 1
ATOM 784 C CA . VAL A 1 104 ? -19.562 -2.674 22.906 1.00 84.00 104 VAL A CA 1
ATOM 785 C C . VAL A 1 104 ? -19.145 -3.216 24.276 1.00 84.00 104 VAL A C 1
ATOM 787 O O . VAL A 1 104 ? -19.940 -3.877 24.941 1.00 84.00 104 VAL A O 1
ATOM 790 N N . THR A 1 105 ? -17.917 -2.936 24.716 1.00 85.62 105 THR A N 1
ATOM 791 C CA . THR A 1 105 ? -17.438 -3.339 26.046 1.00 85.62 105 THR A CA 1
ATOM 792 C C . THR A 1 105 ? -18.199 -2.606 27.151 1.00 85.62 105 THR A C 1
ATOM 794 O O . THR A 1 105 ? -18.687 -3.265 28.064 1.00 85.62 105 THR A O 1
ATOM 797 N N . TRP A 1 106 ? -18.397 -1.289 27.033 1.00 82.88 106 TRP A N 1
ATOM 798 C CA . TRP A 1 106 ? -19.202 -0.514 27.987 1.00 82.88 106 TRP A CA 1
ATOM 799 C C . TRP A 1 106 ? -20.655 -0.977 28.047 1.00 82.88 106 TRP A C 1
ATOM 801 O O . TRP A 1 106 ? -21.201 -1.122 29.134 1.00 82.88 106 TRP A O 1
ATOM 811 N N . ILE A 1 107 ? -21.272 -1.279 26.900 1.00 82.75 107 ILE A N 1
ATOM 812 C CA . ILE A 1 107 ? -22.641 -1.814 26.865 1.00 82.75 107 ILE A CA 1
ATOM 813 C C . ILE A 1 107 ? -22.714 -3.161 27.589 1.00 82.75 107 ILE A C 1
ATOM 815 O O . ILE A 1 107 ? -23.632 -3.390 28.371 1.00 82.75 107 ILE A O 1
ATOM 819 N N . LYS A 1 108 ? -21.747 -4.057 27.359 1.00 83.88 108 LYS A N 1
ATOM 820 C CA . LYS A 1 108 ? -21.698 -5.354 28.050 1.00 83.88 108 LYS A CA 1
ATOM 821 C C . LYS A 1 108 ? -21.533 -5.195 29.556 1.00 83.88 108 LYS A C 1
ATOM 823 O O . LYS A 1 108 ? -22.208 -5.887 30.309 1.00 83.88 108 LYS A O 1
ATOM 828 N N . GLU A 1 109 ? -20.643 -4.306 29.986 1.00 83.19 109 GLU A N 1
ATOM 829 C CA . GLU A 1 109 ? -20.429 -4.027 31.404 1.00 83.19 109 GLU A CA 1
ATOM 830 C C . GLU A 1 109 ? -21.697 -3.463 32.046 1.00 83.19 109 GLU A C 1
ATOM 832 O O . GLU A 1 109 ? -22.140 -3.976 33.068 1.00 83.19 109 GLU A O 1
ATOM 837 N N . PHE A 1 110 ? -22.340 -2.498 31.387 1.00 78.75 110 PHE A N 1
ATOM 838 C CA . PHE A 1 110 ? -23.603 -1.917 31.822 1.00 78.75 110 PHE A CA 1
ATOM 839 C C . PHE A 1 110 ? -24.718 -2.966 31.979 1.00 78.75 110 PHE A C 1
ATOM 841 O O . PHE A 1 110 ? -25.421 -2.984 32.987 1.00 78.75 110 PHE A O 1
ATOM 848 N N . VAL A 1 111 ? -24.883 -3.863 30.998 1.00 79.81 111 VAL A N 1
ATOM 849 C CA . VAL A 1 111 ? -25.923 -4.909 31.028 1.00 79.81 111 VAL A CA 1
ATOM 850 C C . VAL A 1 111 ? -25.669 -5.937 32.134 1.00 79.81 111 VAL A C 1
ATOM 852 O O . VAL A 1 111 ? -26.623 -6.442 32.720 1.00 79.81 111 VAL A O 1
ATOM 855 N N . ASN A 1 112 ? -24.403 -6.235 32.435 1.00 80.88 112 ASN A N 1
ATOM 856 C CA . ASN A 1 112 ? -24.025 -7.235 33.434 1.00 80.88 112 ASN A CA 1
ATOM 857 C C . ASN A 1 112 ? -23.993 -6.698 34.878 1.00 80.88 112 ASN A C 1
ATOM 859 O O . ASN A 1 112 ? -23.753 -7.484 35.796 1.00 80.88 112 ASN A O 1
ATOM 863 N N . ARG A 1 113 ? -24.219 -5.395 35.113 1.00 74.69 113 ARG A N 1
ATOM 864 C CA . ARG A 1 113 ? -24.279 -4.844 36.478 1.00 74.69 113 ARG A CA 1
ATOM 865 C C . ARG A 1 113 ? -25.509 -5.377 37.238 1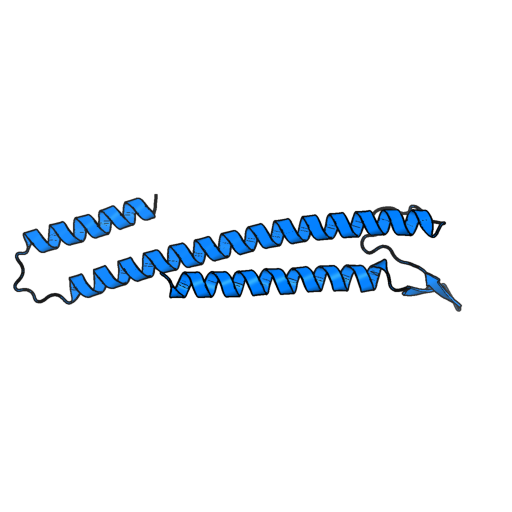.00 74.69 113 ARG A C 1
ATOM 867 O O . ARG A 1 113 ? -26.608 -5.408 36.675 1.00 74.69 113 ARG A O 1
ATOM 874 N N . PRO A 1 114 ? -25.355 -5.787 38.513 1.00 68.38 114 PRO A N 1
ATOM 875 C CA . PRO A 1 114 ? -26.458 -6.303 39.320 1.00 68.38 114 PRO A CA 1
ATOM 876 C C . PRO A 1 114 ? -27.560 -5.250 39.515 1.00 68.38 114 PRO A C 1
ATOM 878 O O . PRO A 1 114 ? -27.305 -4.051 39.597 1.00 68.38 114 PRO A O 1
ATOM 881 N N . GLN A 1 115 ? -28.813 -5.707 39.600 1.00 62.41 115 GLN A N 1
ATOM 882 C CA . GLN A 1 115 ? -30.028 -4.876 39.587 1.00 62.41 115 GLN A CA 1
ATOM 883 C C . GLN A 1 115 ? -30.216 -3.977 40.831 1.00 62.41 115 GLN A C 1
ATOM 885 O O . GLN A 1 115 ? -31.242 -3.306 40.938 1.00 62.41 115 GLN A O 1
ATOM 890 N N . GLU A 1 116 ? -29.256 -3.955 41.756 1.00 59.53 116 GLU A N 1
ATOM 891 C CA . GLU A 1 116 ? -29.317 -3.173 42.997 1.00 59.53 116 GLU A CA 1
ATOM 892 C C . GLU A 1 116 ? -29.045 -1.671 42.782 1.00 59.53 116 GLU A C 1
ATOM 894 O O . GLU A 1 116 ? -29.396 -0.856 43.633 1.00 59.53 116 GLU A O 1
ATOM 899 N N . GLU A 1 117 ? -28.504 -1.268 41.623 1.00 60.12 117 GLU A N 1
ATOM 900 C CA . GLU A 1 117 ? -28.326 0.149 41.282 1.00 60.12 117 GLU A CA 1
ATOM 901 C C . GLU A 1 117 ? -29.638 0.836 40.854 1.00 60.12 117 GLU A C 1
ATOM 903 O O . GLU A 1 117 ? -30.424 0.345 40.029 1.00 60.12 117 GLU A O 1
ATOM 908 N N . ASN A 1 118 ? -29.847 2.031 41.414 1.00 66.25 118 ASN A N 1
ATOM 909 C CA . ASN A 1 118 ? -31.025 2.879 41.252 1.00 66.25 118 ASN A CA 1
ATOM 910 C C . ASN A 1 118 ? -31.392 3.070 39.762 1.00 66.25 118 ASN A C 1
AT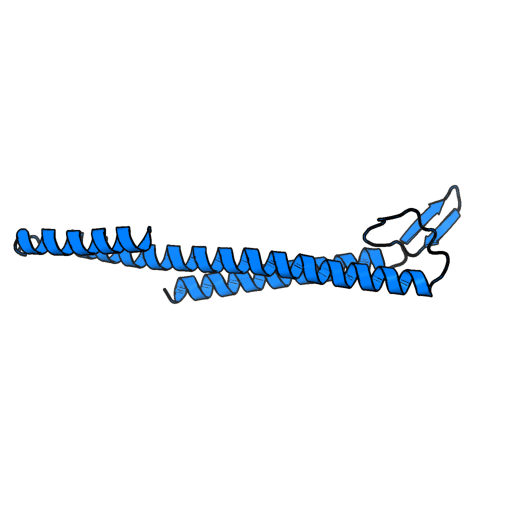OM 912 O O . ASN A 1 118 ? -30.565 3.501 38.955 1.00 66.25 118 ASN A O 1
ATOM 916 N N . LYS A 1 119 ? -32.643 2.768 39.375 1.00 65.94 119 LYS A N 1
ATOM 917 C CA . LYS A 1 119 ? -33.091 2.748 37.962 1.00 65.94 119 LYS A CA 1
ATOM 918 C C . LYS A 1 119 ? -32.806 4.060 37.214 1.00 65.94 119 LYS A C 1
ATOM 920 O O . LYS A 1 119 ? -32.452 4.012 36.041 1.00 65.94 119 LYS A O 1
ATOM 925 N N . ASN A 1 120 ? -32.895 5.205 37.894 1.00 65.56 120 ASN A N 1
ATOM 926 C CA . ASN A 1 120 ? -32.600 6.518 37.306 1.00 65.56 120 ASN A CA 1
ATOM 927 C C . ASN A 1 120 ? -31.111 6.712 36.970 1.00 65.56 120 ASN A C 1
ATOM 929 O O . ASN A 1 120 ? -30.790 7.371 35.985 1.00 65.56 120 ASN A O 1
ATOM 933 N N . MET A 1 121 ? -30.204 6.108 37.743 1.00 68.19 121 MET A N 1
ATOM 934 C CA . MET A 1 121 ? -28.759 6.166 37.491 1.00 68.19 121 MET A CA 1
ATOM 935 C C . MET A 1 121 ? -28.392 5.379 36.228 1.00 68.19 121 MET A C 1
ATOM 937 O O . MET A 1 121 ? -27.667 5.883 35.373 1.00 68.19 121 MET A O 1
ATOM 941 N N . ARG A 1 122 ? -29.001 4.198 36.050 1.00 67.50 122 ARG A N 1
ATOM 942 C CA . ARG A 1 122 ? -28.832 3.369 34.847 1.00 67.50 122 ARG A CA 1
ATOM 943 C C . ARG A 1 122 ? -29.311 4.049 33.564 1.00 67.50 122 ARG A C 1
ATOM 945 O O . ARG A 1 122 ? -28.657 3.940 32.530 1.00 67.50 122 ARG A O 1
ATOM 952 N N . VAL A 1 123 ? -30.452 4.739 33.614 1.00 69.00 123 VAL A N 1
ATOM 953 C CA . VAL A 1 123 ? -30.983 5.475 32.451 1.00 69.00 123 VAL A CA 1
ATOM 954 C C . VAL A 1 123 ? -30.046 6.620 32.057 1.00 69.00 123 VAL A C 1
ATOM 956 O O . VAL A 1 123 ? -29.803 6.823 30.870 1.00 69.00 123 VAL A O 1
ATOM 959 N N . ASN A 1 124 ? -29.467 7.317 33.038 1.00 74.88 124 ASN A N 1
ATOM 960 C CA . ASN A 1 124 ? -28.518 8.397 32.784 1.00 74.88 124 ASN A CA 1
ATOM 961 C C . ASN A 1 124 ? -27.200 7.888 32.161 1.00 74.88 124 ASN A C 1
ATOM 963 O O . ASN A 1 124 ? -26.726 8.466 31.187 1.00 74.88 124 ASN A O 1
ATOM 967 N N . GLU A 1 125 ? -26.641 6.772 32.646 1.00 71.88 125 GLU A N 1
ATOM 968 C CA . GLU A 1 125 ? -25.438 6.156 32.054 1.00 71.88 125 GLU A CA 1
ATOM 969 C C . GLU A 1 125 ? -25.664 5.676 30.610 1.00 71.88 125 GLU A C 1
ATOM 971 O O . GLU A 1 125 ? -24.840 5.962 29.738 1.00 71.88 125 GLU A O 1
ATOM 976 N N . ILE A 1 126 ? -26.793 5.009 30.319 1.00 75.31 126 ILE A N 1
ATOM 977 C CA . ILE A 1 126 ? -27.154 4.647 28.935 1.00 75.31 126 ILE A CA 1
ATOM 978 C C . ILE A 1 126 ? -27.251 5.896 28.064 1.00 75.31 126 ILE A C 1
ATOM 980 O O . ILE A 1 126 ? -26.748 5.892 26.940 1.00 75.31 126 ILE A O 1
ATOM 984 N N . SER A 1 127 ? -27.891 6.957 28.563 1.00 74.19 127 SER A N 1
ATOM 985 C CA . SER A 1 127 ? -28.060 8.197 27.807 1.00 74.19 127 SER A CA 1
ATOM 986 C C . SER A 1 127 ? -26.709 8.791 27.406 1.00 74.19 127 SER A C 1
ATOM 988 O O . SER A 1 127 ? -26.539 9.190 26.257 1.00 74.19 127 SER A O 1
ATOM 990 N N . VAL A 1 128 ? -25.717 8.765 28.302 1.00 78.31 128 VAL A N 1
ATOM 991 C CA . VAL A 1 128 ? -24.349 9.226 28.014 1.00 78.31 128 VAL A CA 1
ATOM 992 C C . VAL A 1 128 ? -23.657 8.342 26.970 1.00 78.31 128 VAL A C 1
ATOM 994 O O . VAL A 1 128 ? -23.013 8.865 26.062 1.00 78.31 128 VAL A O 1
ATOM 997 N N . ILE A 1 129 ? -23.807 7.014 27.047 1.00 75.00 129 ILE A N 1
ATOM 998 C CA . ILE A 1 129 ? -23.227 6.084 26.060 1.00 75.00 129 ILE A CA 1
ATOM 999 C C . ILE A 1 129 ? -23.852 6.300 24.673 1.00 75.00 129 ILE A C 1
ATOM 1001 O O . ILE A 1 129 ? -23.131 6.353 23.674 1.00 75.00 129 ILE A O 1
ATOM 1005 N N . ILE A 1 130 ? -25.177 6.453 24.604 1.00 77.88 130 ILE A N 1
ATOM 1006 C CA . ILE A 1 130 ? -25.907 6.716 23.356 1.00 77.88 130 ILE A CA 1
ATOM 1007 C C . ILE A 1 130 ? -25.500 8.070 22.777 1.00 77.88 130 ILE A C 1
ATOM 1009 O O . ILE A 1 130 ? -25.226 8.161 21.582 1.00 77.88 130 ILE A O 1
ATOM 1013 N N . GLU A 1 131 ? -25.405 9.111 23.603 1.00 81.31 131 GLU A N 1
ATOM 1014 C CA . GLU A 1 131 ? -24.994 10.433 23.140 1.00 81.31 131 GLU A CA 1
ATOM 1015 C C . GLU A 1 131 ? -23.554 10.422 22.617 1.00 81.31 131 GLU A C 1
ATOM 1017 O O . GLU A 1 131 ? -23.274 10.992 21.563 1.00 81.31 131 GLU A O 1
ATOM 1022 N N . HIS A 1 132 ? -22.648 9.712 23.293 1.00 74.19 132 HIS A N 1
ATOM 1023 C CA . HIS A 1 132 ? -21.278 9.543 22.823 1.00 74.19 132 HIS A CA 1
ATOM 1024 C C . HIS A 1 132 ? -21.220 8.760 21.501 1.00 74.19 132 HIS A C 1
ATOM 1026 O O . HIS A 1 132 ? -20.467 9.133 20.603 1.00 74.19 132 HIS A O 1
ATOM 1032 N N . HIS A 1 133 ? -22.054 7.728 21.333 1.00 73.25 133 HIS A N 1
ATOM 1033 C CA . HIS A 1 133 ? -22.161 6.990 20.073 1.00 73.25 133 HIS A CA 1
ATOM 1034 C C . HIS A 1 133 ? -22.674 7.868 18.927 1.00 73.25 133 HIS A C 1
ATOM 1036 O O . HIS A 1 133 ? -22.064 7.892 17.860 1.00 73.25 133 HIS A O 1
ATOM 1042 N N . LEU A 1 134 ? -23.739 8.640 19.164 1.00 73.19 134 LEU A N 1
ATOM 1043 C CA . LEU A 1 134 ? -24.295 9.587 18.194 1.00 73.19 134 LEU A CA 1
ATOM 1044 C C . LEU A 1 134 ? -23.286 10.675 17.804 1.00 73.19 134 LEU A C 1
ATOM 1046 O O . LEU A 1 134 ? -23.297 11.139 16.667 1.00 73.19 134 LEU A O 1
ATOM 1050 N N . ARG A 1 135 ? -22.394 11.060 18.722 1.00 75.12 135 ARG A N 1
ATOM 1051 C CA . ARG A 1 135 ? -21.335 12.045 18.469 1.00 75.12 135 ARG A CA 1
ATOM 1052 C C . ARG A 1 135 ? -20.146 11.473 17.691 1.00 75.12 135 ARG A C 1
ATOM 1054 O O . ARG A 1 135 ? -19.481 12.230 17.005 1.00 75.12 135 ARG A O 1
ATOM 1061 N N . ILE A 1 136 ? -19.877 10.170 17.801 1.00 65.81 136 ILE A N 1
ATOM 1062 C CA . ILE A 1 136 ? -18.855 9.465 17.003 1.00 65.81 136 ILE A CA 1
ATOM 1063 C C . ILE A 1 136 ? -19.376 9.143 15.593 1.00 65.81 136 ILE A C 1
ATOM 1065 O O . ILE A 1 136 ? -18.585 9.040 14.659 1.00 65.81 136 ILE A O 1
ATOM 1069 N N . LEU A 1 137 ? -20.691 8.952 15.441 1.00 64.38 137 LEU A N 1
ATOM 1070 C CA . LEU A 1 137 ? -21.328 8.675 14.150 1.00 64.38 137 LEU A CA 1
ATOM 1071 C C . LEU A 1 137 ? -21.485 9.919 13.258 1.00 64.38 137 LEU A C 1
ATOM 1073 O O . LEU A 1 137 ? -21.725 9.767 12.061 1.00 64.38 137 LEU A O 1
ATOM 1077 N N . ARG A 1 138 ? -21.418 11.116 13.848 1.00 50.75 138 ARG A N 1
ATOM 1078 C CA . ARG A 1 138 ? -21.557 12.416 13.183 1.00 50.75 138 ARG A CA 1
ATOM 1079 C C . ARG A 1 138 ? -20.194 12.998 12.834 1.00 50.75 138 ARG A C 1
ATOM 1081 O O . ARG A 1 138 ? -20.110 13.613 11.751 1.00 50.75 138 ARG A O 1
#

Sequence (138 aa):
MFKNAKIGRIISGCIASFMQVSTLCFGIVFGVLKQKIKIGNESMEIHVLPFPTYKIPVDTNLEHSIVLGFQFLTGCIMTATVIIAFSLATVFACHAAGQLTIMVTWIKEFVNRPQEENKNMRVNEISVIIEHHLRILR

Radius of gyration: 27.95 Å; chains: 1; bounding box: 52×28×83 Å

Foldseek 3Di:
DVVLQVVLVVVLVVLLVVLVVVLVVLLCVQAVAFDWDDDDPDTDTHRHASDCPDPPPPVDPVSSVVVSVVVSVVSVVVSVVVSVVVSVVSNVVSVVVVVVVVLVVLVVVLVPDDPPDDPVVSVVSVVVSVVVVVVVVD